Protein AF-A0A3B1DDA6-F1 (afdb_monomer_lite)

pLDDT: mean 72.35, std 15.93, range [40.47, 94.62]

InterPro domains:
  IPR047773 YHYH domain, bacterial [NF033223] (19-42)

Radius of gyration: 28.95 Å; chains: 1; bounding box: 55×58×76 Å

Structure (mmCIF,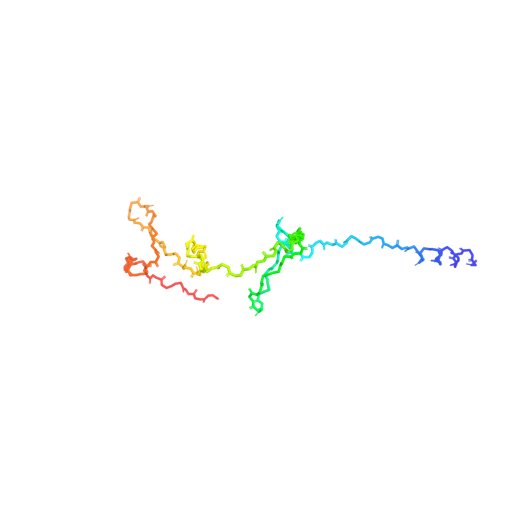 N/CA/C/O backbone):
data_AF-A0A3B1DDA6-F1
#
_entry.id   AF-A0A3B1DDA6-F1
#
loop_
_atom_site.group_PDB
_atom_site.id
_atom_site.type_symbol
_atom_site.label_atom_id
_atom_site.label_alt_id
_atom_site.label_comp_id
_atom_site.label_asym_id
_atom_site.label_entity_id
_atom_site.label_seq_id
_atom_site.pdbx_PDB_ins_code
_atom_site.Cartn_x
_atom_site.Cartn_y
_atom_site.Cartn_z
_atom_site.occupancy
_atom_site.B_iso_or_equiv
_atom_site.auth_seq_id
_atom_site.auth_comp_id
_atom_site.auth_asym_id
_atom_site.auth_atom_id
_atom_site.pdbx_PDB_model_num
ATOM 1 N N . MET A 1 1 ? -14.488 -31.380 35.987 1.00 71.00 1 MET A N 1
ATOM 2 C CA . MET A 1 1 ? -14.388 -29.905 35.893 1.00 71.00 1 MET A CA 1
ATOM 3 C C . MET A 1 1 ? -12.983 -29.438 35.520 1.00 71.00 1 MET A C 1
ATOM 5 O O . MET A 1 1 ? -12.847 -28.840 34.465 1.00 71.00 1 MET A O 1
ATOM 9 N N . VAL A 1 2 ? -11.929 -29.797 36.263 1.00 85.38 2 VAL A N 1
ATOM 10 C CA . VAL A 1 2 ? -10.536 -29.380 35.961 1.00 85.38 2 VAL A CA 1
ATOM 11 C C . VAL A 1 2 ? -10.041 -29.704 34.543 1.00 85.38 2 VAL A C 1
ATOM 13 O O . VAL A 1 2 ? -9.372 -28.882 33.937 1.00 85.38 2 VAL A O 1
ATOM 16 N N . LYS A 1 3 ? -10.436 -30.844 33.961 1.00 81.56 3 LYS A N 1
ATOM 17 C CA . LYS A 1 3 ? -10.066 -31.241 32.584 1.00 81.56 3 LYS A CA 1
ATOM 18 C C . LYS A 1 3 ? -10.650 -30.317 31.503 1.00 81.56 3 LYS A C 1
ATOM 20 O O . LYS A 1 3 ? -10.006 -30.070 30.488 1.00 81.56 3 LYS A O 1
ATOM 25 N N . ILE A 1 4 ? -11.856 -29.797 31.745 1.00 93.44 4 ILE A N 1
ATOM 26 C CA . ILE A 1 4 ? -12.529 -28.848 30.846 1.00 93.44 4 ILE A CA 1
ATOM 27 C C . ILE A 1 4 ? -11.836 -27.489 30.945 1.00 93.44 4 ILE A C 1
ATOM 29 O O . ILE A 1 4 ? -11.497 -26.903 29.924 1.00 93.44 4 ILE A O 1
ATOM 33 N N . VAL A 1 5 ? -11.535 -27.042 32.170 1.00 93.69 5 VAL A N 1
ATOM 34 C CA . VAL A 1 5 ? -10.778 -25.803 32.409 1.00 93.69 5 VAL A CA 1
ATOM 35 C C . VAL A 1 5 ? -9.400 -25.868 31.744 1.00 93.69 5 VAL A C 1
ATOM 37 O O . VAL A 1 5 ? -9.002 -24.928 31.067 1.00 93.69 5 VAL A O 1
ATOM 40 N N . PHE A 1 6 ? -8.706 -27.003 31.862 1.00 91.56 6 PHE A N 1
ATOM 41 C CA . PHE A 1 6 ? -7.390 -27.199 31.255 1.00 91.56 6 PHE A CA 1
ATOM 42 C C . PHE A 1 6 ? -7.445 -27.217 29.719 1.00 91.56 6 PHE A C 1
ATOM 44 O O . PHE A 1 6 ? -6.584 -26.633 29.071 1.00 91.56 6 PHE A O 1
ATOM 51 N N . SER A 1 7 ? -8.483 -27.821 29.127 1.00 92.56 7 SER A N 1
ATOM 52 C CA . SER A 1 7 ? -8.670 -27.814 27.666 1.00 92.56 7 SER A CA 1
ATOM 53 C C . SER A 1 7 ? -8.949 -26.410 27.126 1.00 92.56 7 SER A C 1
ATOM 55 O O . SER A 1 7 ? -8.367 -26.016 26.121 1.00 92.56 7 SER A O 1
ATOM 57 N N . ILE A 1 8 ? -9.796 -25.632 27.808 1.00 94.62 8 ILE A N 1
ATOM 58 C CA . ILE A 1 8 ? -10.096 -24.242 27.425 1.00 94.62 8 ILE A CA 1
ATOM 59 C C . ILE A 1 8 ? -8.839 -23.374 27.528 1.00 94.62 8 ILE A C 1
ATOM 61 O O . ILE A 1 8 ? -8.568 -22.577 26.633 1.00 94.62 8 ILE A O 1
ATOM 65 N N . LEU A 1 9 ? -8.051 -2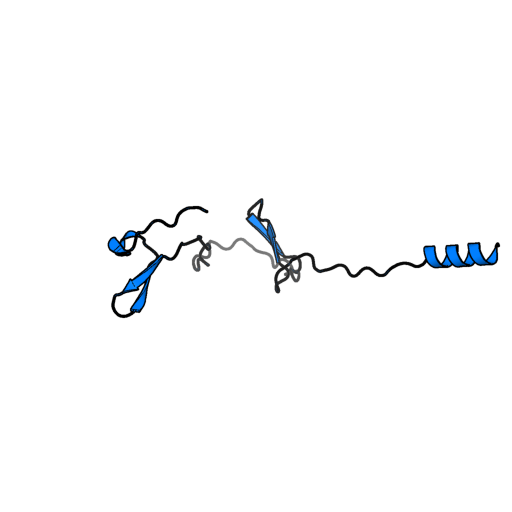3.562 28.590 1.00 94.25 9 LEU A N 1
ATOM 66 C CA . LEU A 1 9 ? -6.799 -22.841 28.781 1.00 94.25 9 LEU A CA 1
ATOM 67 C C . LEU A 1 9 ? -5.825 -23.105 27.624 1.00 94.25 9 LEU A C 1
ATOM 69 O O . LEU A 1 9 ? -5.282 -22.160 27.070 1.00 94.25 9 LEU A O 1
ATOM 73 N N . ILE A 1 10 ? -5.660 -24.361 27.197 1.00 93.56 10 ILE A N 1
ATOM 74 C CA . ILE A 1 10 ? -4.766 -24.718 26.082 1.00 93.56 10 ILE A CA 1
ATOM 75 C C . ILE A 1 10 ? -5.197 -24.054 24.765 1.00 93.56 10 ILE A C 1
ATOM 77 O O . ILE A 1 10 ? -4.348 -23.537 24.043 1.00 93.56 10 ILE A O 1
ATOM 81 N N . VAL A 1 11 ? -6.499 -24.025 24.464 1.00 93.81 11 VAL A N 1
ATOM 82 C CA . VAL A 1 11 ? -7.022 -23.393 23.238 1.00 93.81 11 VAL A CA 1
ATOM 83 C C . VAL A 1 11 ? -6.773 -21.881 23.232 1.00 93.81 11 VAL A C 1
ATOM 85 O O . VAL A 1 11 ? -6.476 -21.317 22.183 1.00 93.81 11 VAL A O 1
ATOM 88 N N . LEU A 1 12 ? -6.839 -21.221 24.391 1.00 92.69 12 LEU A N 1
ATOM 89 C CA . LEU A 1 12 ? -6.623 -19.775 24.501 1.00 92.69 12 LEU A CA 1
ATOM 90 C C . LEU A 1 12 ? -5.151 -19.363 24.314 1.00 92.69 12 LEU A C 1
ATOM 92 O O . LEU A 1 12 ? -4.876 -18.223 23.951 1.00 92.69 12 LEU A O 1
ATOM 96 N N . LEU A 1 13 ? -4.209 -20.275 24.575 1.00 92.56 13 LEU A N 1
ATOM 97 C CA . LEU A 1 13 ? -2.770 -20.019 24.458 1.00 92.56 13 LEU A CA 1
ATOM 98 C C . LEU A 1 13 ? -2.213 -20.274 23.047 1.00 92.56 13 LEU A C 1
ATOM 100 O O . LEU A 1 13 ? -1.028 -20.029 22.817 1.00 92.56 13 LEU A O 1
ATOM 104 N N . MET A 1 14 ? -3.022 -20.759 22.101 1.00 90.81 14 MET A N 1
ATOM 105 C CA . MET A 1 14 ? -2.560 -20.993 20.733 1.00 90.81 14 MET A CA 1
ATOM 106 C C . MET A 1 14 ? -2.351 -19.659 19.990 1.00 90.81 14 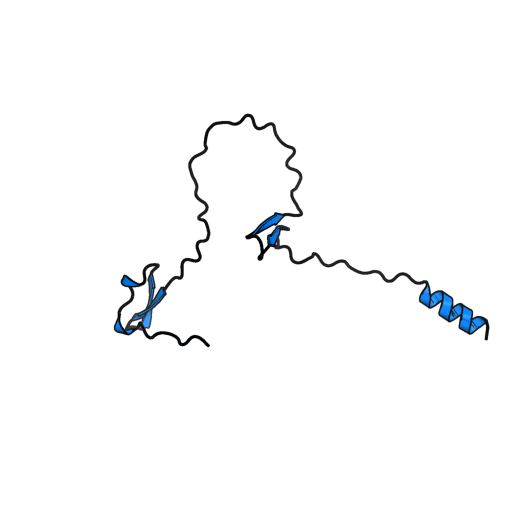MET A C 1
ATOM 108 O O . MET A 1 14 ? -3.306 -18.893 19.842 1.00 90.81 14 MET A O 1
ATOM 112 N N . PRO A 1 15 ? -1.130 -19.362 19.499 1.00 87.31 15 PRO A N 1
ATOM 113 C CA . PRO A 1 15 ? -0.899 -18.182 18.677 1.00 87.31 15 PRO A CA 1
ATOM 114 C C . PRO A 1 15 ? -1.599 -18.345 17.324 1.00 87.31 15 PRO A C 1
ATOM 116 O O . PRO A 1 15 ? -1.519 -19.397 16.692 1.00 87.31 15 PRO A O 1
ATOM 119 N N . LEU A 1 16 ? -2.285 -17.292 16.880 1.00 88.12 16 LEU A N 1
ATOM 120 C CA . LEU A 1 16 ? -2.873 -17.227 15.546 1.00 88.12 16 LEU A CA 1
ATOM 121 C C . LEU A 1 16 ? -1.861 -16.597 14.590 1.00 88.12 16 LEU A C 1
ATOM 123 O O . LEU A 1 16 ? -1.435 -15.457 14.798 1.00 88.12 16 LEU A O 1
ATOM 127 N N . ASP A 1 17 ? -1.503 -17.317 13.530 1.00 85.75 17 ASP A N 1
ATOM 128 C CA . ASP A 1 17 ? -0.685 -16.762 12.457 1.00 85.75 17 ASP A CA 1
ATOM 129 C C . ASP A 1 17 ? -1.488 -15.700 11.697 1.00 85.75 17 ASP A C 1
ATOM 131 O O . ASP A 1 17 ? -2.518 -15.982 11.080 1.00 85.75 17 ASP A O 1
ATOM 135 N N . THR A 1 18 ? -1.017 -14.453 11.740 1.00 81.25 18 THR A N 1
ATOM 136 C CA . THR A 1 18 ? -1.609 -13.346 10.981 1.00 81.25 18 THR A CA 1
ATOM 137 C C . THR A 1 18 ? -0.695 -12.987 9.815 1.00 81.25 18 THR A C 1
ATOM 139 O O . THR A 1 18 ? 0.467 -12.623 9.990 1.00 81.25 18 THR A O 1
ATOM 142 N N . TYR A 1 19 ? -1.213 -13.096 8.591 1.00 81.88 19 TYR A N 1
ATOM 143 C CA . TYR A 1 19 ? -0.488 -12.675 7.396 1.00 81.88 19 TYR A CA 1
ATOM 144 C C . TYR A 1 19 ? -0.608 -11.160 7.230 1.00 81.88 19 TYR A C 1
ATOM 146 O O . TYR A 1 19 ? -1.670 -10.634 6.899 1.00 81.88 19 TYR A O 1
ATOM 154 N N . ALA A 1 20 ? 0.496 -10.445 7.445 1.00 72.81 20 ALA A N 1
ATOM 155 C CA . ALA A 1 20 ? 0.560 -9.018 7.170 1.00 72.81 20 ALA A CA 1
ATOM 156 C C . ALA A 1 20 ? 0.454 -8.776 5.655 1.00 72.81 20 ALA A C 1
ATOM 158 O O . ALA A 1 20 ? 1.353 -9.124 4.887 1.00 72.81 20 ALA A O 1
ATOM 159 N N . HIS A 1 21 ? -0.650 -8.173 5.211 1.00 71.94 21 HIS A N 1
ATOM 160 C CA . HIS A 1 21 ? -0.789 -7.736 3.825 1.00 71.94 21 HIS A CA 1
ATOM 161 C C . HIS A 1 21 ? 0.225 -6.626 3.508 1.00 71.94 21 HIS A C 1
ATOM 163 O O . HIS A 1 21 ? 0.466 -5.729 4.318 1.00 71.94 21 HIS A O 1
ATOM 169 N N . SER A 1 22 ? 0.795 -6.645 2.300 1.00 68.44 22 SER A N 1
ATOM 170 C CA . SER A 1 22 ? 1.615 -5.544 1.789 1.00 68.44 22 SER A CA 1
ATOM 171 C C . SER A 1 22 ? 0.734 -4.296 1.675 1.00 68.44 22 SER A C 1
ATOM 173 O O . SER A 1 22 ? -0.148 -4.256 0.822 1.00 68.44 22 SER A O 1
ATOM 175 N N . GLY A 1 23 ? 0.914 -3.314 2.559 1.00 71.94 23 GLY A N 1
ATOM 176 C CA . GLY A 1 23 ? 0.017 -2.166 2.754 1.00 71.94 23 GLY A CA 1
ATOM 177 C C . GLY A 1 23 ? -0.124 -1.199 1.569 1.00 71.94 23 GLY A C 1
ATOM 178 O O . GLY A 1 23 ? 0.279 -0.044 1.664 1.00 71.94 23 GLY A O 1
ATOM 179 N N . GLY A 1 24 ? -0.723 -1.648 0.464 1.00 76.56 24 GLY A N 1
ATOM 180 C CA . GLY A 1 24 ? -1.162 -0.802 -0.647 1.00 76.56 24 GLY A CA 1
ATOM 181 C C . GLY A 1 24 ? -0.033 -0.145 -1.444 1.00 76.56 24 GLY A C 1
ATOM 182 O O . GLY A 1 24 ? -0.186 0.989 -1.896 1.00 76.56 24 GLY A O 1
ATOM 183 N N . THR A 1 25 ? 1.108 -0.816 -1.611 1.00 80.31 25 THR A N 1
ATOM 184 C CA . THR A 1 25 ? 2.156 -0.367 -2.537 1.00 80.31 25 THR A CA 1
ATOM 185 C C . THR A 1 25 ? 1.875 -0.860 -3.959 1.00 80.31 25 THR A C 1
ATOM 187 O O . THR A 1 25 ? 1.242 -1.891 -4.168 1.00 80.31 25 THR A O 1
ATOM 190 N N . ASN A 1 26 ? 2.323 -0.111 -4.968 1.00 82.44 26 ASN A N 1
ATOM 191 C CA . ASN A 1 26 ? 2.236 -0.545 -6.362 1.00 82.44 26 ASN A CA 1
ATOM 192 C C . ASN A 1 26 ? 3.161 -1.750 -6.632 1.00 82.44 26 ASN A C 1
ATOM 194 O O . ASN A 1 26 ? 3.964 -2.135 -5.783 1.00 82.44 26 ASN A O 1
ATOM 198 N N . ALA A 1 27 ? 3.116 -2.305 -7.848 1.00 77.62 27 ALA A N 1
ATOM 199 C CA . ALA A 1 27 ? 3.972 -3.430 -8.252 1.00 77.62 27 ALA A CA 1
ATOM 200 C C . ALA A 1 27 ? 5.489 -3.169 -8.084 1.00 77.62 27 ALA A C 1
ATOM 202 O O . ALA A 1 27 ? 6.283 -4.104 -8.072 1.00 77.62 27 ALA A O 1
ATOM 203 N N . GLN A 1 28 ? 5.900 -1.905 -7.936 1.00 78.69 28 GLN A N 1
ATOM 204 C CA . GLN A 1 28 ? 7.288 -1.489 -7.711 1.00 78.69 28 GLN A CA 1
ATOM 205 C C . GLN A 1 28 ? 7.627 -1.293 -6.219 1.00 78.69 28 GLN A C 1
ATOM 207 O O . GLN A 1 28 ? 8.758 -0.944 -5.882 1.00 78.69 28 GLN A O 1
ATOM 212 N N . GLY A 1 29 ? 6.673 -1.501 -5.307 1.00 82.12 29 GLY A N 1
ATOM 213 C CA . GLY A 1 29 ? 6.857 -1.322 -3.868 1.00 82.12 29 GLY A CA 1
ATOM 214 C C . GLY A 1 29 ? 6.800 0.137 -3.401 1.00 82.12 29 GLY A C 1
ATOM 215 O O . GLY A 1 29 ? 7.408 0.468 -2.381 1.00 82.12 29 GLY A O 1
ATOM 216 N N . CYS A 1 30 ? 6.100 1.015 -4.124 1.00 86.62 30 CYS A N 1
ATOM 217 C CA . CYS A 1 30 ? 5.970 2.438 -3.803 1.00 86.62 30 CYS A CA 1
ATOM 218 C C . CYS A 1 30 ? 4.528 2.867 -3.491 1.00 86.62 30 CYS A C 1
ATOM 220 O O . CYS A 1 30 ? 3.575 2.265 -3.982 1.00 86.62 30 CYS A O 1
ATOM 222 N N . HIS A 1 31 ? 4.369 3.938 -2.709 1.00 89.00 31 HIS A N 1
ATOM 223 C CA . HIS A 1 31 ? 3.092 4.568 -2.380 1.00 89.00 31 HIS A CA 1
ATOM 224 C C . HIS A 1 31 ? 3.176 6.098 -2.480 1.00 89.00 31 HIS A C 1
ATOM 226 O O . HIS A 1 31 ? 4.219 6.699 -2.216 1.00 89.00 31 HIS A O 1
ATOM 232 N N . LYS A 1 32 ? 2.052 6.733 -2.828 1.00 87.12 32 LYS A N 1
ATOM 233 C CA . LYS A 1 32 ? 1.901 8.192 -2.829 1.00 87.12 32 LYS A CA 1
ATOM 234 C C . LYS A 1 32 ? 1.021 8.629 -1.661 1.00 87.12 32 LYS A C 1
ATOM 236 O O . LYS A 1 32 ? -0.121 8.185 -1.555 1.00 87.12 32 LYS A O 1
ATOM 241 N N . ASN A 1 33 ? 1.513 9.535 -0.827 1.00 84.56 33 ASN A N 1
ATOM 242 C CA . ASN A 1 33 ? 0.720 10.182 0.204 1.00 84.56 33 ASN A CA 1
ATOM 243 C C . ASN A 1 33 ? -0.212 11.215 -0.449 1.00 84.56 33 ASN A C 1
ATOM 245 O O . ASN A 1 33 ? 0.243 12.221 -0.989 1.00 84.56 33 ASN A O 1
ATOM 249 N N . ARG A 1 34 ? -1.532 10.988 -0.415 1.00 83.50 34 ARG A N 1
ATOM 250 C CA . ARG A 1 34 ? -2.505 11.930 -1.007 1.00 83.50 34 ARG A CA 1
ATOM 251 C C . ARG A 1 34 ? -2.604 13.256 -0.248 1.00 83.50 34 ARG A C 1
ATOM 253 O O . ARG A 1 34 ? -3.053 14.228 -0.840 1.00 83.50 34 ARG A O 1
ATOM 260 N N . LYS A 1 35 ? -2.203 13.299 1.027 1.00 83.50 35 LYS A N 1
ATOM 261 C CA . LYS A 1 35 ? -2.299 14.494 1.875 1.00 83.50 35 LYS A CA 1
ATOM 262 C C . LYS A 1 35 ? -1.155 15.474 1.624 1.00 83.50 35 LYS A C 1
ATOM 264 O O . LYS A 1 35 ? -1.394 16.672 1.575 1.00 83.50 35 LYS A O 1
ATOM 269 N N . THR A 1 36 ? 0.065 14.968 1.472 1.00 87.75 36 THR A N 1
ATOM 270 C CA . THR A 1 36 ? 1.265 15.799 1.266 1.00 87.75 36 THR A CA 1
ATOM 271 C C . THR A 1 36 ? 1.734 15.821 -0.187 1.00 87.75 36 THR A C 1
ATOM 273 O O . THR A 1 36 ? 2.429 16.740 -0.599 1.00 87.75 36 THR A O 1
ATOM 276 N N . GLY A 1 37 ? 1.334 14.829 -0.984 1.00 85.94 37 GLY A N 1
ATOM 277 C CA . GLY A 1 37 ? 1.829 14.621 -2.343 1.00 85.94 37 GLY A CA 1
ATOM 278 C C . GLY A 1 37 ? 3.117 13.797 -2.417 1.00 85.94 37 GLY A C 1
ATOM 279 O O . GLY A 1 37 ? 3.538 13.473 -3.529 1.00 85.94 37 GLY A O 1
ATOM 280 N N . ASP A 1 38 ? 3.702 13.419 -1.275 1.00 83.25 38 ASP A N 1
ATOM 281 C CA . ASP A 1 38 ? 4.989 12.722 -1.205 1.00 83.25 38 ASP A CA 1
ATOM 282 C C . ASP A 1 38 ? 4.930 11.305 -1.778 1.00 83.25 38 ASP A C 1
ATOM 284 O O . ASP A 1 38 ? 3.916 10.610 -1.684 1.00 83.25 38 ASP A O 1
ATOM 288 N N . TYR A 1 39 ? 6.042 10.854 -2.357 1.00 87.69 39 TYR A N 1
ATOM 289 C CA . TYR A 1 39 ? 6.169 9.528 -2.957 1.00 87.69 39 TYR A CA 1
ATOM 290 C C . TYR A 1 39 ? 7.261 8.717 -2.257 1.00 87.69 39 TYR A C 1
ATOM 292 O O . TYR A 1 39 ? 8.437 9.086 -2.270 1.00 87.69 39 TYR A O 1
ATOM 300 N N . HIS A 1 40 ? 6.877 7.590 -1.662 1.00 84.69 40 HIS A N 1
ATOM 301 C CA . HIS A 1 40 ? 7.750 6.753 -0.846 1.00 84.69 40 HIS A CA 1
ATOM 302 C C . HIS A 1 40 ? 7.853 5.346 -1.435 1.00 84.69 40 HIS A C 1
ATOM 304 O O . HIS A 1 40 ? 6.846 4.730 -1.763 1.00 84.69 40 HIS A O 1
ATOM 310 N N . CYS A 1 41 ? 9.066 4.804 -1.522 1.00 85.75 41 CYS A N 1
ATOM 311 C CA . CYS A 1 41 ? 9.316 3.442 -1.997 1.00 85.75 41 CYS A CA 1
ATOM 312 C C . CYS A 1 41 ? 9.975 2.611 -0.898 1.00 85.75 41 CYS A C 1
ATOM 314 O O . CYS A 1 41 ? 10.996 3.026 -0.348 1.00 85.75 41 CYS A O 1
ATOM 316 N N . HIS A 1 42 ? 9.405 1.442 -0.608 1.00 77.75 42 HIS A N 1
ATOM 317 C CA . HIS A 1 42 ? 9.844 0.544 0.462 1.00 77.75 42 HIS A CA 1
ATOM 318 C C . HIS A 1 42 ? 10.938 -0.434 -0.001 1.00 77.75 42 HIS A C 1
ATOM 320 O O . HIS A 1 42 ? 11.776 -0.848 0.791 1.00 77.75 42 HIS A O 1
ATOM 326 N N . ASN A 1 43 ? 11.018 -0.712 -1.307 1.00 68.75 43 ASN A N 1
ATOM 327 C CA . ASN A 1 43 ? 12.069 -1.534 -1.912 1.00 68.75 43 ASN A CA 1
ATOM 328 C C . ASN A 1 43 ? 13.083 -0.679 -2.676 1.00 68.75 43 ASN A C 1
ATOM 330 O O . ASN A 1 43 ? 13.290 -0.842 -3.878 1.00 68.75 43 ASN A O 1
ATOM 334 N N . LYS A 1 44 ? 13.780 0.226 -1.985 1.00 57.94 44 LYS A N 1
ATOM 335 C CA . LYS A 1 44 ? 15.076 0.658 -2.513 1.00 57.94 44 LYS A CA 1
ATOM 336 C C . LYS A 1 44 ? 16.017 -0.522 -2.302 1.00 57.94 44 LYS A C 1
ATOM 338 O O . LYS A 1 44 ? 16.565 -0.663 -1.211 1.00 57.94 44 LYS A O 1
ATOM 343 N N . LYS A 1 45 ? 16.236 -1.362 -3.327 1.00 57.50 45 LYS A N 1
ATOM 344 C CA . LYS A 1 45 ? 17.498 -2.116 -3.416 1.00 57.50 45 LYS A CA 1
ATOM 345 C C . LYS A 1 45 ? 18.562 -1.069 -3.107 1.00 57.50 45 LYS A C 1
ATOM 347 O O . LYS A 1 45 ? 18.594 -0.063 -3.813 1.00 57.50 45 LYS A O 1
ATOM 352 N N . ARG A 1 46 ? 19.273 -1.192 -1.978 1.00 54.47 46 ARG A N 1
ATOM 353 C CA . ARG A 1 46 ? 20.234 -0.180 -1.523 1.00 54.47 46 ARG A CA 1
ATOM 354 C C . ARG A 1 46 ? 21.194 0.037 -2.687 1.00 54.47 46 ARG A C 1
ATOM 356 O O . ARG A 1 46 ? 22.090 -0.770 -2.903 1.00 54.47 46 ARG A O 1
ATOM 363 N N . ILE A 1 47 ? 20.986 1.081 -3.483 1.00 57.47 47 ILE A N 1
ATOM 364 C CA . ILE A 1 47 ? 22.050 1.580 -4.331 1.00 57.47 47 ILE A CA 1
ATOM 365 C C . ILE A 1 47 ? 22.956 2.230 -3.303 1.00 57.47 47 ILE A C 1
ATOM 367 O O . ILE A 1 47 ? 22.671 3.337 -2.844 1.00 57.47 47 ILE A O 1
ATOM 371 N N . SER A 1 48 ? 23.956 1.473 -2.836 1.00 50.41 48 SER A N 1
ATOM 372 C CA . SER A 1 48 ? 25.053 2.020 -2.046 1.00 50.41 48 SER A CA 1
ATOM 373 C C . SER A 1 48 ? 25.455 3.346 -2.679 1.00 50.41 48 SER A C 1
ATOM 375 O O . SER A 1 48 ? 25.556 3.408 -3.911 1.00 50.41 48 SER A O 1
ATOM 377 N N . PRO A 1 49 ? 25.623 4.417 -1.892 1.00 50.44 49 PRO A N 1
ATOM 378 C CA . PRO A 1 49 ? 25.934 5.718 -2.445 1.00 50.44 49 PRO A CA 1
ATOM 379 C C . PRO A 1 49 ? 27.299 5.618 -3.127 1.00 50.44 49 PRO A C 1
ATOM 381 O O . PRO A 1 49 ? 28.340 5.660 -2.479 1.00 50.44 49 PRO A O 1
ATOM 384 N N . LYS A 1 50 ? 27.312 5.467 -4.456 1.00 50.94 50 LYS A N 1
ATOM 385 C CA . LYS A 1 50 ? 28.492 5.809 -5.238 1.00 50.94 50 LYS A CA 1
ATOM 386 C C . LYS A 1 50 ? 28.632 7.315 -5.085 1.00 50.94 50 LYS A C 1
ATOM 388 O O . LYS A 1 50 ? 27.760 8.057 -5.537 1.00 50.94 50 LYS A O 1
ATOM 393 N N . ASN A 1 51 ? 29.675 7.701 -4.356 1.00 55.94 51 ASN A N 1
ATOM 394 C CA . ASN A 1 51 ? 30.151 9.056 -4.130 1.00 55.94 51 ASN A CA 1
ATOM 395 C C . ASN A 1 51 ? 29.745 9.999 -5.279 1.00 55.94 51 ASN A C 1
ATOM 397 O O . ASN A 1 51 ? 30.234 9.858 -6.402 1.00 55.94 51 ASN A O 1
ATOM 401 N N . LYS A 1 52 ? 28.808 10.914 -5.011 1.00 49.53 52 LYS A N 1
ATOM 402 C CA . LYS A 1 52 ? 28.437 11.969 -5.952 1.00 49.53 52 LYS A CA 1
ATOM 403 C C . LYS A 1 52 ? 29.200 13.226 -5.563 1.00 49.53 52 LYS A C 1
ATOM 405 O O . LYS A 1 52 ? 28.684 14.052 -4.817 1.00 49.53 52 LYS A O 1
ATOM 410 N N . ASN A 1 53 ? 30.393 13.392 -6.126 1.00 51.62 53 ASN A N 1
ATOM 411 C CA . ASN A 1 53 ? 30.858 14.744 -6.418 1.00 51.62 53 ASN A CA 1
ATOM 412 C C . ASN A 1 53 ? 29.759 15.427 -7.260 1.00 51.62 53 ASN A C 1
ATOM 414 O O . ASN A 1 53 ? 29.275 14.805 -8.216 1.00 51.62 53 ASN A O 1
ATOM 418 N N . PRO A 1 54 ? 29.307 16.647 -6.922 1.00 50.62 54 PRO A N 1
ATOM 419 C CA . PRO A 1 54 ? 28.277 17.326 -7.695 1.00 50.62 54 PRO A CA 1
ATOM 420 C C . PRO A 1 54 ? 28.859 17.756 -9.048 1.00 50.62 54 PRO A C 1
ATOM 422 O O . PRO A 1 54 ? 29.532 18.774 -9.165 1.00 50.62 54 PRO A O 1
ATOM 425 N N . ALA A 1 55 ? 28.618 16.943 -10.077 1.00 53.25 55 ALA A N 1
ATOM 426 C CA . ALA A 1 55 ? 28.837 17.318 -11.469 1.00 53.25 55 ALA A CA 1
ATOM 427 C C . ALA A 1 55 ? 27.712 18.272 -11.925 1.00 53.25 55 ALA A C 1
ATOM 429 O O . ALA A 1 55 ? 26.561 18.087 -11.511 1.00 53.25 55 ALA A O 1
ATOM 430 N N . PRO A 1 56 ? 28.012 19.292 -12.748 1.00 48.75 56 PRO A N 1
ATOM 431 C CA . PRO A 1 56 ? 27.076 20.366 -13.041 1.00 48.75 56 PRO A CA 1
ATOM 432 C C . PRO A 1 56 ? 25.886 19.881 -13.881 1.00 48.75 56 PRO A C 1
ATOM 434 O O . PRO A 1 56 ? 26.008 19.000 -14.730 1.00 48.75 56 PRO A O 1
ATOM 437 N N . ALA A 1 57 ? 24.735 20.481 -13.568 1.00 56.31 57 ALA A N 1
ATOM 438 C CA . ALA A 1 57 ? 23.417 20.419 -14.201 1.00 56.31 57 ALA A CA 1
ATOM 439 C C . ALA A 1 57 ? 23.288 19.565 -15.479 1.00 56.31 57 ALA A C 1
ATOM 441 O O . ALA A 1 57 ? 23.604 19.997 -16.588 1.00 56.31 57 ALA A O 1
ATOM 442 N N . GLN A 1 58 ? 22.690 18.381 -15.331 1.00 53.72 58 GLN A N 1
ATOM 443 C CA . GLN A 1 58 ? 22.197 17.598 -16.460 1.00 53.72 58 GLN A CA 1
ATOM 444 C C . GLN A 1 58 ? 20.842 18.147 -16.908 1.00 53.72 58 GLN A C 1
ATOM 446 O O . GLN A 1 58 ? 19.791 17.839 -16.347 1.00 53.72 58 GLN A O 1
ATOM 451 N N . ASN A 1 59 ? 20.888 18.979 -17.941 1.00 61.28 59 ASN A N 1
ATOM 452 C CA . ASN A 1 59 ? 19.751 19.249 -18.803 1.00 61.28 59 ASN A CA 1
ATOM 453 C C . ASN A 1 59 ? 19.349 17.953 -19.544 1.00 61.28 59 ASN A C 1
ATOM 455 O O . ASN A 1 59 ? 20.214 17.203 -19.996 1.00 61.28 59 ASN A O 1
ATOM 459 N N . LYS A 1 60 ? 18.034 17.776 -19.747 1.00 53.91 60 LYS A N 1
ATOM 460 C CA . LYS A 1 60 ? 17.382 16.902 -20.744 1.00 53.91 60 LYS A CA 1
ATOM 461 C C . LYS A 1 60 ? 17.011 15.469 -20.321 1.00 53.91 60 LYS A C 1
ATOM 463 O O . LYS A 1 60 ? 17.584 14.485 -20.771 1.00 53.91 60 LYS A O 1
ATOM 468 N N . LYS A 1 61 ? 15.888 15.351 -19.616 1.00 40.47 61 LYS A N 1
ATOM 469 C CA . LYS A 1 61 ? 14.572 15.015 -20.203 1.00 40.47 61 LYS A CA 1
ATOM 470 C C . LYS A 1 61 ? 13.544 15.214 -19.096 1.00 40.47 61 LYS A C 1
ATOM 472 O O . LYS A 1 61 ? 13.522 14.482 -18.115 1.00 40.47 61 LYS A O 1
ATOM 477 N N . ILE A 1 62 ? 12.712 16.230 -19.270 1.00 48.53 62 ILE A N 1
ATOM 478 C CA . ILE A 1 62 ? 11.461 16.393 -18.542 1.00 48.53 62 ILE A CA 1
ATOM 479 C C . ILE A 1 62 ? 10.641 15.118 -18.782 1.00 48.53 62 ILE A C 1
ATOM 481 O O . ILE A 1 62 ? 10.002 14.961 -19.817 1.00 48.53 62 ILE A O 1
ATOM 485 N N . SER A 1 63 ? 10.694 14.168 -17.849 1.00 49.91 63 SER A N 1
ATOM 486 C CA . SER A 1 63 ? 9.526 13.351 -17.554 1.00 49.91 63 SER A CA 1
ATOM 487 C C . SER A 1 63 ? 8.511 14.349 -17.025 1.00 49.91 63 SER A C 1
ATOM 489 O O . SER A 1 63 ? 8.662 14.854 -15.911 1.00 49.91 63 SER A O 1
ATOM 491 N N . THR A 1 64 ? 7.596 14.748 -17.905 1.00 42.78 64 THR A N 1
ATOM 492 C CA . THR A 1 64 ? 6.545 15.726 -17.644 1.00 42.78 64 THR A CA 1
ATOM 493 C C . THR A 1 64 ? 5.996 15.532 -16.236 1.00 42.78 64 THR A C 1
ATOM 495 O O . THR A 1 64 ? 5.679 14.393 -15.874 1.00 42.78 64 THR A O 1
ATOM 498 N N . PRO A 1 65 ? 5.834 16.609 -15.443 1.00 47.38 65 PRO A N 1
ATOM 499 C CA . PRO A 1 65 ? 4.882 16.524 -14.357 1.00 47.38 65 PRO A CA 1
ATOM 500 C C . PRO A 1 65 ? 3.591 16.100 -15.043 1.00 47.38 65 PRO A C 1
ATOM 502 O O . PRO A 1 65 ? 3.211 16.707 -16.046 1.00 47.38 65 PRO A O 1
ATOM 505 N N . GLN A 1 66 ? 2.979 15.011 -14.588 1.00 52.25 66 GLN A N 1
ATOM 506 C CA . GLN A 1 66 ? 1.636 14.649 -15.007 1.00 52.25 66 GLN A CA 1
ATOM 507 C C . GLN A 1 66 ? 0.719 15.747 -14.456 1.00 52.25 66 GLN A C 1
ATOM 509 O O . GLN A 1 66 ? 0.069 15.603 -13.423 1.00 52.25 66 GLN A O 1
ATOM 514 N N . THR A 1 67 ? 0.773 16.913 -15.100 1.00 50.78 67 THR A N 1
ATOM 515 C CA . THR A 1 67 ? -0.228 17.943 -15.008 1.00 50.78 67 THR A CA 1
ATOM 516 C C . THR A 1 67 ? -1.489 17.239 -15.444 1.00 50.78 67 THR A C 1
ATOM 518 O O . THR A 1 67 ? -1.521 16.526 -16.446 1.00 50.78 67 THR A O 1
ATOM 521 N N . ASN A 1 68 ? -2.500 17.347 -14.600 1.00 59.09 68 ASN A N 1
ATOM 522 C CA . ASN A 1 68 ? -3.847 16.905 -14.877 1.00 59.09 68 ASN A CA 1
ATOM 523 C C . ASN A 1 68 ? -4.376 17.697 -16.087 1.00 59.09 68 ASN A C 1
ATOM 525 O O . ASN A 1 68 ? -5.116 18.667 -15.934 1.00 59.09 68 ASN A O 1
ATOM 529 N N . LYS A 1 69 ? -3.887 17.375 -17.286 1.00 64.62 69 LYS A N 1
ATOM 530 C CA . LYS A 1 69 ? -4.276 18.015 -18.530 1.00 64.62 69 LYS A CA 1
ATOM 531 C C . LYS A 1 69 ? -5.587 17.351 -18.912 1.00 64.62 69 LYS A C 1
ATOM 533 O O . LYS A 1 69 ? -5.623 16.183 -19.288 1.00 64.62 69 LYS A O 1
ATOM 538 N N . ARG A 1 70 ? -6.681 18.071 -18.676 1.00 68.31 70 ARG A N 1
ATOM 539 C CA . ARG A 1 70 ? -8.020 17.630 -19.048 1.00 68.31 70 ARG A CA 1
ATOM 540 C C . ARG A 1 70 ? -8.083 17.625 -20.576 1.00 68.31 70 ARG A C 1
ATOM 542 O O . ARG A 1 70 ? -8.175 18.687 -21.179 1.00 68.31 70 ARG A O 1
ATOM 549 N N . ILE A 1 71 ? -7.991 16.443 -21.175 1.00 76.12 71 ILE A N 1
ATOM 550 C CA . ILE A 1 71 ? -8.161 16.268 -22.618 1.00 76.12 71 ILE A CA 1
ATOM 551 C C . ILE A 1 71 ? -9.655 16.400 -22.924 1.00 76.12 71 ILE A C 1
ATOM 553 O O . ILE A 1 71 ? -10.481 15.718 -22.311 1.00 76.12 71 ILE A O 1
ATOM 557 N N . HIS A 1 72 ? -10.003 17.299 -23.840 1.00 80.94 72 HIS A N 1
ATOM 558 C CA . HIS A 1 72 ? -11.365 17.475 -24.332 1.00 80.94 72 HIS A CA 1
ATOM 559 C C . HIS A 1 72 ? -11.555 16.645 -25.603 1.00 80.94 72 HIS A C 1
ATOM 561 O O . HIS A 1 72 ? -10.651 16.597 -26.434 1.00 80.94 72 HIS A O 1
ATOM 567 N N . HIS A 1 73 ? -12.713 16.001 -25.753 1.00 85.50 73 HIS A N 1
ATOM 568 C CA . HIS A 1 73 ? -13.084 15.291 -26.977 1.00 85.50 73 HIS A CA 1
ATOM 569 C C . HIS A 1 73 ? -14.428 15.788 -27.511 1.00 85.50 73 HIS A C 1
ATOM 571 O O . HIS A 1 73 ? -15.256 16.256 -26.726 1.00 85.50 73 HIS A O 1
ATOM 577 N N . TRP A 1 74 ? -14.627 15.680 -28.822 1.00 81.12 74 TRP A N 1
ATOM 578 C CA . TRP A 1 74 ? -15.887 15.970 -29.511 1.00 81.12 74 TRP A CA 1
ATOM 579 C C . TRP A 1 74 ? -16.102 15.001 -30.678 1.00 81.12 74 TRP A C 1
ATOM 581 O O . TRP A 1 74 ? -15.147 14.353 -31.119 1.00 81.12 74 TRP A O 1
ATOM 591 N N . ILE A 1 75 ? -17.349 14.861 -31.134 1.00 84.75 75 ILE A N 1
ATOM 592 C CA . ILE A 1 75 ? -17.722 13.923 -32.198 1.00 84.75 75 ILE A CA 1
ATOM 593 C C . ILE A 1 75 ? -18.306 14.724 -33.361 1.00 84.75 75 ILE A C 1
ATOM 595 O O . ILE A 1 75 ? -19.227 15.513 -33.171 1.00 84.75 75 ILE A O 1
ATOM 599 N N . ASP A 1 76 ? -17.770 14.536 -34.565 1.00 84.50 76 ASP A N 1
ATOM 600 C CA . ASP A 1 76 ? -18.308 15.200 -35.753 1.00 84.50 76 ASP A CA 1
ATOM 601 C C . ASP A 1 76 ? -19.564 14.501 -36.310 1.00 84.50 76 ASP A C 1
ATOM 603 O O . ASP A 1 76 ? -19.969 13.422 -35.875 1.00 84.50 76 ASP A O 1
ATOM 607 N N . GLU A 1 77 ? -20.198 15.122 -37.302 1.00 79.94 77 GLU A N 1
ATOM 608 C CA . GLU A 1 77 ? -21.403 14.609 -37.968 1.00 79.94 77 GLU A CA 1
ATOM 609 C C . GLU A 1 77 ? -21.197 13.276 -38.708 1.00 79.94 77 GLU A C 1
ATOM 611 O O . GLU A 1 77 ? -22.163 12.558 -38.968 1.00 79.94 77 GLU A O 1
ATOM 616 N N . THR A 1 78 ? -19.944 12.908 -39.002 1.00 88.12 78 THR A N 1
ATOM 617 C CA . THR A 1 78 ? -19.584 11.600 -39.571 1.00 88.12 78 THR A CA 1
ATOM 618 C C . THR A 1 78 ? -19.388 10.525 -38.498 1.00 88.12 78 THR A C 1
ATOM 620 O O . THR A 1 78 ? -19.235 9.347 -38.821 1.00 88.12 78 THR A O 1
ATOM 623 N N . GLY A 1 79 ? -19.424 10.912 -37.218 1.00 83.81 79 GLY A N 1
ATOM 624 C CA . GLY A 1 79 ? -19.176 10.045 -36.070 1.00 83.81 79 GLY A CA 1
ATOM 625 C C . GLY A 1 79 ? -17.695 9.899 -35.712 1.00 83.81 79 GLY A C 1
ATOM 626 O O . GLY A 1 79 ? -17.355 9.045 -34.890 1.00 83.81 79 GLY A O 1
ATOM 627 N N . ALA A 1 80 ? -16.802 10.696 -36.303 1.00 85.06 80 ALA A N 1
ATOM 628 C CA . ALA A 1 80 ? -15.382 10.664 -35.980 1.00 85.06 80 ALA A CA 1
ATOM 629 C C . ALA A 1 80 ? -15.095 11.404 -34.666 1.00 85.06 80 ALA A C 1
ATOM 631 O O . ALA A 1 80 ? -15.647 12.466 -34.380 1.00 85.06 80 ALA A O 1
ATOM 632 N N . ILE A 1 81 ? -14.213 10.814 -33.857 1.00 85.25 81 ILE A N 1
ATOM 633 C CA . ILE A 1 81 ? -13.854 11.312 -32.527 1.00 85.25 81 ILE A CA 1
ATOM 634 C C . ILE A 1 81 ? -12.568 12.129 -32.637 1.00 85.25 81 ILE A C 1
ATOM 636 O O . ILE A 1 81 ? -11.535 11.615 -33.071 1.00 85.25 81 ILE A O 1
ATOM 640 N N . HIS A 1 82 ? -12.612 13.379 -32.186 1.00 81.75 82 HIS A N 1
ATOM 641 C CA . HIS A 1 82 ? -11.471 14.294 -32.170 1.00 81.75 82 HIS A CA 1
ATOM 642 C C . HIS A 1 82 ? -11.094 14.652 -30.734 1.00 81.75 82 HIS A C 1
ATOM 644 O O . HIS A 1 82 ? -11.956 14.721 -29.859 1.00 81.75 82 HIS A O 1
ATOM 650 N N . TYR A 1 83 ? -9.803 14.885 -30.486 1.00 82.06 83 TYR A N 1
ATOM 651 C CA . TYR A 1 83 ? -9.262 15.220 -29.166 1.00 82.06 83 TYR A CA 1
ATOM 652 C C . TYR A 1 83 ? -8.414 16.493 -29.241 1.00 82.06 83 TYR A C 1
ATOM 654 O O . TYR A 1 83 ? -7.593 16.637 -30.145 1.00 82.06 83 TYR A O 1
ATOM 662 N N . SER A 1 84 ? -8.552 17.385 -28.259 1.00 80.25 84 SER A N 1
ATOM 663 C CA . SER A 1 84 ? -7.633 18.511 -28.070 1.00 80.25 84 SER A CA 1
ATOM 664 C C . SER A 1 84 ? -7.336 18.770 -26.597 1.00 80.25 84 SER A C 1
ATOM 666 O O . SER A 1 84 ? -8.172 18.61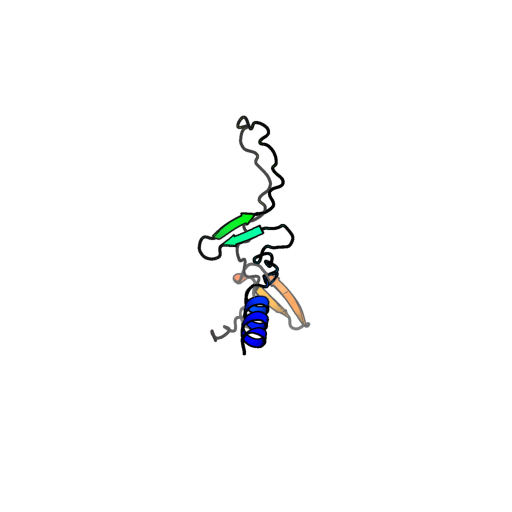2 -25.704 1.00 80.25 84 SER A O 1
ATOM 668 N N . ASP A 1 85 ? -6.114 19.233 -26.363 1.00 84.62 85 ASP A N 1
ATOM 669 C CA . ASP A 1 85 ? -5.644 19.740 -25.080 1.00 84.62 85 ASP A CA 1
ATOM 670 C C . ASP A 1 85 ? -6.118 21.178 -24.795 1.00 84.62 85 ASP A C 1
ATOM 672 O O . ASP A 1 85 ? -5.857 21.706 -23.710 1.00 84.62 85 ASP A O 1
ATOM 676 N N . ASN A 1 86 ? -6.771 21.841 -25.756 1.00 78.94 86 ASN A N 1
ATOM 677 C CA . ASN A 1 86 ? -7.190 23.235 -25.666 1.00 78.94 86 ASN A CA 1
ATOM 678 C C . ASN A 1 86 ? -8.692 23.392 -25.950 1.00 78.94 86 ASN A C 1
ATOM 680 O O . ASN A 1 86 ? -9.197 23.100 -27.030 1.00 78.94 86 ASN A O 1
ATOM 684 N N . LEU A 1 87 ? -9.413 23.932 -24.965 1.00 76.94 87 LEU A N 1
ATOM 685 C CA . LEU A 1 87 ? -10.865 24.125 -25.007 1.00 76.94 87 LEU A CA 1
ATOM 686 C C . LEU A 1 87 ? -11.335 25.113 -26.095 1.00 76.94 87 LEU A C 1
ATOM 688 O O . LEU A 1 87 ? -12.517 25.133 -26.449 1.00 76.94 87 LEU A O 1
ATOM 692 N N . LYS A 1 88 ? -10.441 25.968 -26.608 1.00 80.88 88 LYS A N 1
ATOM 693 C CA . LYS A 1 88 ? -10.765 26.889 -27.709 1.00 80.88 88 LYS A CA 1
ATOM 694 C C . LYS A 1 88 ? -10.935 26.166 -29.045 1.00 80.88 88 LYS A C 1
ATOM 696 O O . LYS A 1 88 ? -11.681 26.670 -29.875 1.00 80.88 88 LYS A O 1
ATOM 701 N N . ASP A 1 89 ? -10.310 25.002 -29.199 1.00 80.75 89 ASP A N 1
ATOM 702 C CA . ASP A 1 89 ? -10.351 24.215 -30.434 1.00 80.75 89 ASP A CA 1
ATOM 703 C C . ASP A 1 89 ? -11.646 23.393 -30.544 1.00 80.75 89 ASP A C 1
ATOM 705 O O . ASP A 1 89 ? -12.001 22.929 -31.622 1.00 80.75 89 ASP A O 1
ATOM 709 N N . VAL A 1 90 ? -12.370 23.232 -29.430 1.00 79.50 90 VAL A N 1
ATOM 710 C CA . VAL A 1 90 ? -13.637 22.496 -29.376 1.00 79.50 90 VAL A CA 1
ATOM 711 C C . VAL A 1 90 ? -14.768 23.367 -29.947 1.00 79.50 90 VAL A C 1
ATOM 713 O O . VAL A 1 90 ? -14.962 24.493 -29.450 1.00 79.50 90 VAL A O 1
ATOM 716 N N . PRO A 1 91 ? -15.549 22.873 -30.931 1.00 75.12 91 PRO A N 1
ATOM 717 C CA . PRO A 1 91 ? -16.661 23.616 -31.517 1.00 75.12 91 PRO A CA 1
ATOM 718 C C . PRO A 1 91 ? -17.682 24.038 -30.450 1.00 75.12 91 PRO A C 1
ATOM 720 O O . PRO A 1 91 ? -18.009 23.305 -29.517 1.00 75.12 91 PRO A O 1
ATOM 723 N N . VAL A 1 92 ? -18.169 25.279 -30.551 1.00 65.56 92 VAL A N 1
ATOM 724 C CA . VAL A 1 92 ? -19.017 25.906 -29.517 1.00 65.56 92 VAL A CA 1
ATOM 725 C C . VAL A 1 92 ? -20.381 25.218 -29.380 1.00 65.56 92 VAL A C 1
ATOM 727 O O . VAL A 1 92 ? -20.938 25.215 -28.283 1.00 65.56 92 VAL A O 1
ATOM 730 N N . SER A 1 93 ? -20.883 24.580 -30.441 1.00 61.34 93 SER A N 1
ATOM 731 C CA . SER A 1 93 ? -22.167 23.863 -30.451 1.00 61.34 93 SER A CA 1
ATOM 732 C C . SER A 1 93 ? -22.224 22.663 -29.495 1.00 61.34 93 SER A C 1
ATOM 734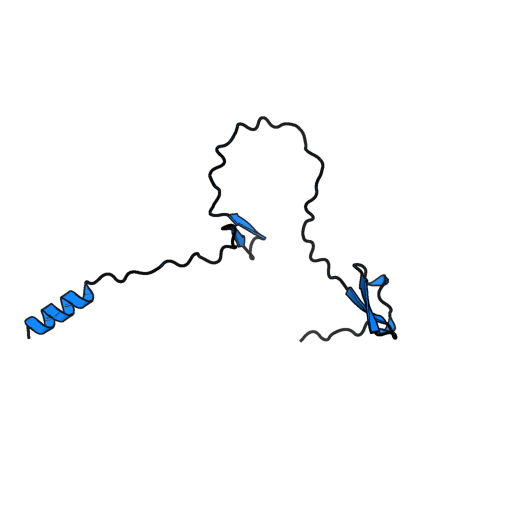 O O . SER A 1 93 ? -23.317 22.273 -29.095 1.00 61.34 93 SER A O 1
ATOM 736 N N . GLU A 1 94 ? -21.078 22.118 -29.073 1.00 57.50 94 GLU A N 1
ATOM 737 C CA . GLU A 1 94 ? -20.981 20.973 -28.151 1.00 57.50 94 GLU A CA 1
ATOM 738 C C . GLU A 1 94 ? -20.560 21.355 -26.724 1.00 57.50 94 GLU A C 1
ATOM 740 O O . GLU A 1 94 ? -20.429 20.492 -25.855 1.00 57.50 94 GLU A O 1
ATOM 745 N N . LYS A 1 95 ? -20.414 22.654 -26.415 1.00 57.47 95 LYS A N 1
ATOM 746 C CA . LYS A 1 95 ? -20.089 23.155 -25.063 1.00 57.47 95 LYS A CA 1
ATOM 747 C C . LYS A 1 95 ? -21.290 23.078 -24.109 1.00 57.47 95 LYS A C 1
ATOM 749 O O . LYS A 1 95 ? -21.570 24.024 -23.376 1.00 57.47 95 LYS A O 1
ATOM 754 N N . LYS A 1 96 ? -22.024 21.962 -24.101 1.00 54.69 96 LYS A N 1
ATOM 755 C CA . LYS A 1 96 ? -23.096 21.724 -23.135 1.00 54.69 96 LYS A CA 1
ATOM 756 C C . LYS A 1 96 ? -22.454 21.364 -21.798 1.00 54.69 96 LYS A C 1
ATOM 758 O O . LYS A 1 96 ? -21.943 20.266 -21.594 1.00 54.69 96 LYS A O 1
ATOM 763 N N . SER A 1 97 ? -22.436 22.346 -20.908 1.00 54.88 97 SER A N 1
ATOM 764 C CA . SER A 1 97 ? -22.067 22.234 -19.502 1.00 54.88 97 SER A CA 1
ATOM 765 C C . SER A 1 97 ? -22.688 20.984 -18.868 1.00 54.88 97 SER A C 1
ATOM 767 O O . SER A 1 97 ? -23.905 20.875 -18.734 1.00 54.88 97 SER A O 1
ATOM 769 N N . MET A 1 98 ? -21.847 20.026 -18.466 1.00 42.69 98 MET A N 1
ATOM 770 C CA . MET A 1 98 ? -22.279 18.940 -17.584 1.00 42.69 98 MET A CA 1
ATOM 771 C C . MET A 1 98 ? -22.698 19.554 -16.237 1.00 42.69 98 MET A C 1
ATOM 773 O O . MET A 1 98 ? -21.920 20.334 -15.677 1.00 42.69 98 MET A O 1
ATOM 777 N N . PRO A 1 99 ? -23.883 19.230 -15.690 1.00 45.81 99 PRO A N 1
ATOM 778 C CA . PRO A 1 99 ? -24.223 19.622 -14.333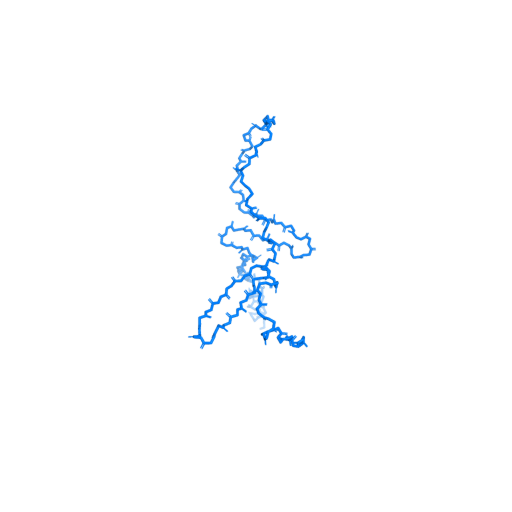 1.00 45.81 99 PRO A CA 1
ATOM 779 C C . PRO A 1 99 ? -23.323 18.869 -13.348 1.00 45.81 99 PRO A C 1
ATOM 781 O O . PRO A 1 99 ? -23.124 17.657 -13.463 1.00 45.81 99 PRO A O 1
ATOM 784 N N . LEU A 1 100 ? -22.769 19.611 -12.388 1.00 42.47 100 LEU A N 1
ATOM 785 C CA . LEU A 1 100 ? -22.155 19.048 -11.191 1.00 42.47 100 LEU A CA 1
ATOM 786 C C . LEU A 1 100 ? -23.238 18.244 -10.462 1.00 42.47 100 LEU A C 1
ATOM 788 O O . LEU A 1 100 ? -24.295 18.790 -10.145 1.00 42.47 100 LEU A O 1
ATOM 792 N N . LYS A 1 101 ? -22.993 16.949 -10.286 1.00 46.66 101 LYS A N 1
ATOM 793 C CA . LYS A 1 101 ? -23.847 16.045 -9.519 1.00 46.66 101 LYS A CA 1
ATOM 794 C C . LYS A 1 101 ? -23.376 15.996 -8.074 1.00 46.66 101 LYS A C 1
ATOM 796 O O . LYS A 1 101 ? -22.142 16.087 -7.877 1.00 46.66 101 LYS A O 1
#

Foldseek 3Di:
DVVVVVVVVVVVPDDDDDDDDLPDADPQQKDADPVPRDIDHPDPPPPPDPDDPPDDDDDDDPPDPVPVQPWDWDADPVRDIDIDSDPVVDDPVPPPDDDDD

Organism: NCBI:txid652676

Sequence (101 aa):
MVKIVFSILIVLLMPLDTYAHSGGTNAQGCHKNRKTGDYHCHNKKRISPKNKNPAPAQNKKISTPQTNKRIHHWIDETGAIHYSDNLKDVPVSEKKSMPLK

Secondary structure (DSSP, 8-state):
-HHHHHHHHHHHTPPPP------S--TTSEEE-TTT--EEES-----------------------------EEEE-TT--EEEES-TTSS-GGG---PPP-